Protein AF-A0A1J6JP25-F1 (afdb_monomer_lite)

Secondary structure (DSSP, 8-state):
-HHHHHHHHHHHHHHHHHHHHHHHHHHHTT-------TT-EEEEEP-TTT-GGGTTS-GGGS-SEEEEEEEEEE-SSS-EEE---GGG--S------TTTT---SPP----HHHHHHHHHHHHHHHHHHHHHTT--

Structure (mmCIF, N/CA/C/O backbone):
data_AF-A0A1J6JP25-F1
#
_entry.id   AF-A0A1J6JP25-F1
#
loop_
_atom_site.group_PDB
_atom_site.id
_atom_site.type_symbol
_atom_site.label_atom_id
_atom_site.label_alt_id
_atom_site.label_comp_id
_atom_site.label_asym_id
_atom_site.label_entity_id
_atom_site.label_seq_id
_atom_site.pdbx_PDB_ins_code
_atom_site.Cartn_x
_atom_site.Cartn_y
_atom_site.Cartn_z
_atom_site.occupancy
_atom_site.B_iso_or_equiv
_atom_site.auth_seq_id
_atom_site.auth_comp_id
_atom_site.auth_asym_id
_atom_site.auth_atom_id
_atom_site.pdbx_PDB_model_num
ATOM 1 N N . MET A 1 1 ? 27.371 -7.186 -40.804 1.00 55.69 1 MET A N 1
ATOM 2 C CA . MET A 1 1 ? 26.794 -5.927 -40.278 1.00 55.69 1 MET A CA 1
ATOM 3 C C . MET A 1 1 ? 25.499 -6.145 -39.493 1.00 55.69 1 MET A C 1
ATOM 5 O O . MET A 1 1 ? 25.428 -5.647 -38.383 1.00 55.69 1 MET A O 1
ATOM 9 N N . ALA A 1 2 ? 24.515 -6.912 -39.992 1.00 70.25 2 ALA A N 1
ATOM 10 C CA . ALA A 1 2 ? 23.246 -7.152 -39.277 1.00 70.25 2 ALA A CA 1
ATOM 11 C C . ALA A 1 2 ? 23.406 -7.872 -37.919 1.00 70.25 2 ALA A C 1
ATOM 13 O O . ALA A 1 2 ? 22.866 -7.420 -36.917 1.00 70.25 2 ALA A O 1
ATOM 14 N N . LYS A 1 3 ? 24.245 -8.915 -37.868 1.00 78.69 3 LYS A N 1
ATOM 15 C CA . LYS A 1 3 ? 24.457 -9.733 -36.662 1.00 78.69 3 LYS A CA 1
ATOM 16 C C . LYS A 1 3 ? 24.974 -8.943 -35.445 1.00 78.69 3 LYS A C 1
ATOM 18 O O . LYS A 1 3 ? 24.500 -9.136 -34.338 1.00 78.69 3 LYS A O 1
ATOM 23 N N . ALA A 1 4 ? 25.885 -7.990 -35.659 1.00 78.75 4 ALA A N 1
ATOM 24 C CA . ALA A 1 4 ? 26.431 -7.160 -34.579 1.00 78.75 4 ALA A CA 1
ATOM 25 C C . ALA A 1 4 ? 25.385 -6.201 -33.975 1.00 78.75 4 ALA A C 1
ATOM 27 O O . ALA A 1 4 ? 25.459 -5.862 -32.797 1.00 78.75 4 ALA A O 1
ATOM 28 N N . ARG A 1 5 ? 24.399 -5.765 -34.773 1.00 77.31 5 ARG A N 1
ATOM 29 C CA . ARG A 1 5 ? 23.288 -4.927 -34.298 1.00 77.31 5 ARG A CA 1
ATOM 30 C C . ARG A 1 5 ? 22.312 -5.747 -33.458 1.00 77.31 5 ARG A C 1
ATOM 32 O O . ARG A 1 5 ? 21.905 -5.287 -32.397 1.00 77.31 5 ARG A O 1
ATOM 39 N N . GLU A 1 6 ? 21.983 -6.958 -33.904 1.00 82.81 6 GLU A N 1
ATOM 40 C CA . GLU A 1 6 ? 21.143 -7.897 -33.146 1.00 82.81 6 GLU A CA 1
ATOM 41 C C . GLU A 1 6 ? 21.765 -8.218 -31.781 1.00 82.81 6 GLU A C 1
ATOM 43 O O . GLU A 1 6 ? 21.108 -8.071 -30.753 1.00 82.81 6 GLU A O 1
ATOM 48 N N . GLU A 1 7 ? 23.068 -8.513 -31.750 1.00 86.06 7 GLU A N 1
ATOM 49 C CA . GLU A 1 7 ? 23.806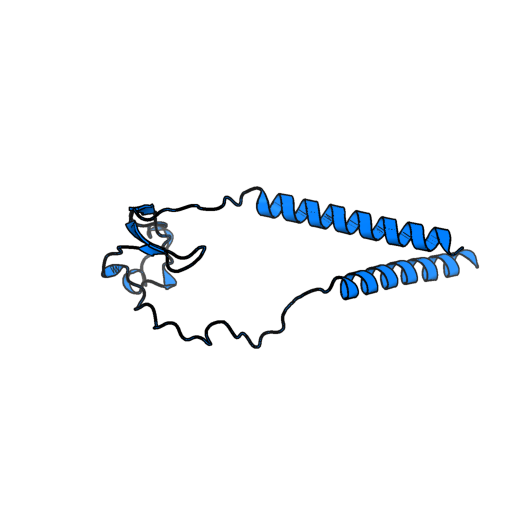 -8.771 -30.508 1.00 86.06 7 GLU A CA 1
ATOM 50 C C . GLU A 1 7 ? 23.758 -7.576 -29.533 1.00 86.06 7 GLU A C 1
ATOM 52 O O . GLU A 1 7 ? 23.607 -7.760 -28.324 1.00 86.06 7 GLU A O 1
ATOM 57 N N . GLN A 1 8 ? 23.832 -6.336 -30.029 1.00 83.00 8 GLN A N 1
ATOM 58 C CA . GLN A 1 8 ? 23.726 -5.139 -29.185 1.00 83.00 8 GLN A CA 1
ATOM 59 C C . GLN A 1 8 ? 22.319 -4.915 -28.622 1.00 83.00 8 GLN A C 1
ATOM 61 O O . GLN A 1 8 ? 22.182 -4.548 -27.450 1.00 83.00 8 GLN A O 1
ATOM 66 N N . VAL A 1 9 ? 21.279 -5.155 -29.423 1.00 84.88 9 VAL A N 1
ATOM 67 C CA . VAL A 1 9 ? 19.881 -5.071 -28.972 1.00 84.88 9 VAL A CA 1
ATOM 68 C C . VAL A 1 9 ? 19.615 -6.109 -27.881 1.00 84.88 9 VAL A C 1
ATOM 70 O O . VAL A 1 9 ? 19.048 -5.779 -26.834 1.00 84.88 9 VAL A O 1
ATOM 73 N N . ASP A 1 10 ? 20.088 -7.339 -28.074 1.00 87.06 10 ASP A N 1
ATOM 74 C CA . ASP A 1 10 ? 19.927 -8.418 -27.099 1.00 87.06 10 ASP A CA 1
ATOM 75 C C . ASP A 1 10 ? 20.679 -8.128 -25.795 1.00 87.06 10 ASP A C 1
ATOM 77 O O . ASP A 1 10 ? 20.142 -8.323 -24.696 1.00 87.06 10 ASP A O 1
ATOM 81 N N . MET A 1 11 ? 21.890 -7.567 -25.884 1.00 87.44 11 MET A N 1
ATOM 82 C CA . MET A 1 11 ? 22.616 -7.092 -24.707 1.00 87.44 11 MET A CA 1
ATOM 83 C C . MET A 1 11 ? 21.837 -6.005 -23.960 1.00 87.44 11 MET A C 1
ATOM 85 O O . MET A 1 11 ? 21.675 -6.114 -22.739 1.00 87.44 11 MET A O 1
ATOM 89 N N . ALA A 1 12 ? 21.315 -4.995 -24.661 1.00 85.94 12 ALA A N 1
ATOM 90 C CA . ALA A 1 12 ? 20.550 -3.903 -24.060 1.00 85.94 12 ALA A CA 1
ATOM 91 C C . ALA A 1 12 ? 19.295 -4.412 -23.330 1.00 85.94 12 ALA A C 1
ATOM 93 O O . ALA A 1 12 ? 19.062 -4.053 -22.170 1.00 85.94 12 ALA A O 1
ATOM 94 N N . ARG A 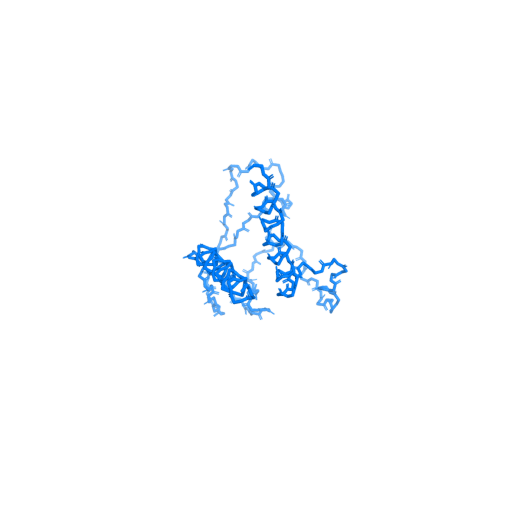1 13 ? 18.541 -5.324 -23.957 1.00 86.00 13 ARG A N 1
ATOM 95 C CA . ARG A 1 13 ? 17.402 -6.010 -23.325 1.00 86.00 13 ARG A CA 1
ATOM 96 C C . ARG A 1 13 ? 17.824 -6.744 -22.058 1.00 86.00 13 ARG A C 1
ATOM 98 O O . ARG A 1 13 ? 17.202 -6.573 -21.010 1.00 86.00 13 ARG A O 1
ATOM 105 N N . SER A 1 14 ? 18.924 -7.495 -22.117 1.00 89.75 14 SER A N 1
ATOM 106 C CA . SER A 1 14 ? 19.424 -8.247 -20.962 1.00 89.75 14 SER A CA 1
ATOM 107 C C . SER A 1 14 ? 19.788 -7.339 -19.776 1.00 89.75 14 SER A C 1
ATOM 109 O O . SER A 1 14 ? 19.552 -7.702 -18.619 1.00 89.75 14 SER A O 1
ATOM 111 N N . TYR A 1 15 ? 20.341 -6.149 -20.035 1.00 89.00 15 TYR A N 1
ATOM 112 C CA . TYR A 1 15 ? 20.690 -5.186 -18.991 1.00 89.00 15 TYR A CA 1
ATOM 113 C C . TYR A 1 15 ? 19.455 -4.558 -18.354 1.00 89.00 15 TYR A C 1
ATOM 115 O O . TYR A 1 15 ? 19.395 -4.455 -17.125 1.00 89.00 15 TYR A O 1
ATOM 123 N N . LEU A 1 16 ? 18.457 -4.195 -19.159 1.00 88.50 16 LEU A N 1
ATOM 124 C CA . LEU A 1 16 ? 17.195 -3.655 -18.658 1.00 88.50 16 LEU A CA 1
ATOM 125 C C . LEU A 1 16 ? 16.445 -4.676 -17.806 1.00 88.50 16 LEU A C 1
ATOM 127 O O . LEU A 1 16 ? 15.998 -4.346 -16.708 1.00 88.50 16 LEU A O 1
ATOM 131 N N . ASP A 1 17 ? 16.406 -5.931 -18.240 1.00 89.19 17 ASP A N 1
ATOM 132 C CA . ASP A 1 17 ? 15.838 -7.030 -17.466 1.00 89.19 17 ASP A CA 1
ATOM 133 C C . ASP A 1 17 ? 16.532 -7.201 -16.114 1.00 89.19 17 ASP A C 1
ATOM 135 O O . ASP A 1 17 ? 15.882 -7.315 -15.070 1.00 89.19 17 ASP A O 1
ATOM 139 N N . LYS A 1 18 ? 17.870 -7.197 -16.106 1.00 93.12 18 LYS A N 1
ATOM 140 C CA . LYS A 1 18 ? 18.662 -7.280 -14.871 1.00 93.12 18 LYS A CA 1
ATOM 141 C C . LYS A 1 18 ? 18.366 -6.097 -13.947 1.00 93.12 18 LYS A C 1
ATOM 143 O O . LYS A 1 18 ? 18.212 -6.300 -12.741 1.00 93.12 18 LYS A O 1
ATOM 148 N N . ALA A 1 19 ? 18.266 -4.883 -14.489 1.00 87.94 19 ALA A N 1
ATOM 149 C CA . ALA A 1 19 ? 17.930 -3.686 -13.724 1.00 87.94 19 ALA A CA 1
ATOM 150 C C . ALA A 1 19 ? 16.517 -3.780 -13.125 1.00 87.94 19 ALA A C 1
ATOM 152 O O . ALA A 1 19 ? 16.359 -3.616 -11.915 1.00 87.94 19 ALA A O 1
ATOM 153 N N . ALA A 1 20 ? 15.513 -4.148 -13.925 1.00 89.12 20 ALA A N 1
ATOM 154 C CA . ALA A 1 20 ? 14.132 -4.316 -13.477 1.00 89.12 20 ALA A CA 1
ATOM 155 C C . ALA A 1 20 ? 14.006 -5.387 -12.380 1.00 89.12 20 ALA A C 1
ATOM 157 O O . ALA A 1 20 ? 13.351 -5.160 -11.358 1.00 89.12 20 ALA A O 1
ATOM 158 N N . ARG A 1 21 ? 14.690 -6.531 -12.532 1.00 92.38 21 ARG A N 1
ATOM 159 C CA . ARG A 1 21 ? 14.734 -7.590 -11.509 1.00 92.38 21 ARG A CA 1
ATOM 160 C C . ARG A 1 21 ? 15.363 -7.095 -10.207 1.00 92.38 21 ARG A C 1
ATOM 162 O O . ARG A 1 21 ? 14.792 -7.338 -9.146 1.00 92.38 21 ARG A O 1
ATOM 169 N N . LYS A 1 22 ? 16.481 -6.360 -10.271 1.00 94.31 22 LYS A N 1
ATOM 170 C CA . LYS A 1 22 ? 17.104 -5.742 -9.085 1.00 94.31 22 LYS A CA 1
ATOM 171 C C . LYS A 1 22 ? 16.157 -4.749 -8.413 1.00 94.31 22 LYS A C 1
ATOM 173 O O . LYS A 1 22 ? 15.958 -4.835 -7.206 1.00 94.31 22 LYS A O 1
ATOM 178 N N . MET A 1 23 ? 15.531 -3.850 -9.174 1.00 91.25 23 MET A N 1
ATOM 179 C CA . MET A 1 23 ? 14.566 -2.877 -8.644 1.00 91.25 23 MET A CA 1
ATOM 180 C C . MET A 1 23 ? 13.402 -3.572 -7.933 1.00 91.25 23 MET A C 1
ATOM 182 O O . MET A 1 23 ? 13.058 -3.198 -6.812 1.00 91.25 23 MET A O 1
ATOM 186 N N . LYS A 1 24 ? 12.843 -4.623 -8.546 1.00 91.44 24 LYS A N 1
ATOM 187 C CA . LYS A 1 24 ? 11.790 -5.441 -7.939 1.00 91.44 24 LYS A CA 1
ATOM 188 C C . LYS A 1 24 ? 12.272 -6.120 -6.658 1.00 91.44 24 LYS A C 1
ATOM 190 O O . LYS A 1 24 ? 11.599 -6.023 -5.639 1.00 91.44 24 LYS A O 1
ATOM 195 N N . GLN A 1 25 ? 13.451 -6.741 -6.676 1.00 92.06 25 GLN A N 1
ATOM 196 C CA . GLN A 1 25 ? 14.036 -7.376 -5.494 1.00 92.06 25 GLN A CA 1
ATOM 197 C C . GLN A 1 25 ? 14.211 -6.376 -4.345 1.00 92.06 25 GLN A C 1
ATOM 199 O O . GLN A 1 25 ? 13.843 -6.681 -3.214 1.00 92.06 25 GLN A O 1
ATOM 204 N N . PHE A 1 26 ? 14.723 -5.172 -4.619 1.00 91.19 26 PHE A N 1
ATOM 205 C CA . PHE A 1 26 ? 14.855 -4.118 -3.611 1.00 91.19 26 PHE A CA 1
ATOM 206 C C . PHE A 1 26 ? 13.498 -3.641 -3.083 1.00 91.19 26 PHE A C 1
ATOM 208 O O . PHE A 1 26 ? 13.343 -3.498 -1.869 1.00 91.19 26 PHE A O 1
ATOM 215 N N . ALA A 1 27 ? 12.517 -3.434 -3.966 1.00 86.81 27 ALA A N 1
ATOM 216 C CA . ALA A 1 27 ? 11.166 -3.024 -3.589 1.00 86.81 27 ALA A CA 1
ATOM 217 C C . ALA A 1 27 ? 10.445 -4.082 -2.736 1.00 86.81 27 ALA A C 1
ATOM 219 O O . ALA A 1 27 ? 9.769 -3.738 -1.764 1.00 86.81 27 ALA A O 1
ATOM 220 N N . ASP A 1 28 ? 10.612 -5.362 -3.068 1.00 89.50 28 ASP A N 1
ATOM 221 C CA . ASP A 1 28 ? 9.927 -6.467 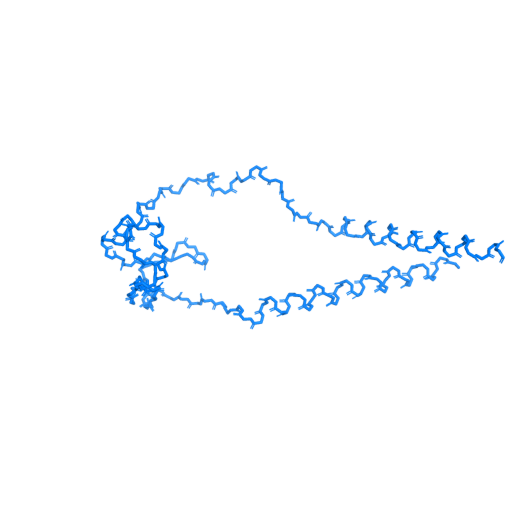-2.400 1.00 89.50 28 ASP A CA 1
ATOM 222 C C . ASP A 1 28 ? 10.685 -6.983 -1.164 1.00 89.50 28 ASP A C 1
ATOM 224 O O . ASP A 1 28 ? 10.078 -7.625 -0.312 1.00 89.50 28 ASP A O 1
ATOM 228 N N . ARG A 1 29 ? 11.967 -6.625 -0.970 1.00 89.94 29 ARG A N 1
ATOM 229 C CA . ARG A 1 29 ? 12.818 -7.103 0.144 1.00 89.94 29 ARG A CA 1
ATOM 230 C C . ARG A 1 29 ? 12.200 -6.942 1.537 1.00 89.94 29 ARG A C 1
ATOM 232 O O . ARG A 1 29 ? 12.474 -7.747 2.418 1.00 89.94 29 ARG A O 1
ATOM 239 N N . LYS A 1 30 ? 11.419 -5.881 1.762 1.00 83.38 30 LYS A N 1
ATOM 240 C CA . LYS A 1 30 ? 10.742 -5.607 3.047 1.00 83.38 30 LYS A CA 1
ATOM 241 C C . LYS A 1 30 ? 9.225 -5.797 2.981 1.00 83.38 30 LYS A C 1
ATOM 243 O O . LYS A 1 30 ? 8.537 -5.541 3.970 1.00 83.38 30 LYS A O 1
ATOM 248 N N . ARG A 1 31 ? 8.678 -6.218 1.840 1.00 85.31 31 ARG A N 1
ATOM 249 C CA . ARG A 1 31 ? 7.249 -6.499 1.699 1.00 85.31 31 ARG A CA 1
ATOM 250 C C . ARG A 1 31 ? 6.994 -7.929 2.139 1.00 85.31 31 ARG A C 1
ATOM 252 O O . ARG A 1 31 ? 7.501 -8.871 1.549 1.00 85.31 31 ARG A O 1
ATOM 259 N N . HIS A 1 32 ? 6.187 -8.074 3.175 1.00 78.62 32 HIS A N 1
ATOM 260 C CA . HIS A 1 32 ? 5.778 -9.371 3.691 1.00 78.62 32 HIS A CA 1
ATOM 261 C C . HIS A 1 32 ? 4.280 -9.480 3.418 1.00 78.62 32 HIS A C 1
ATOM 263 O O . HIS A 1 32 ? 3.556 -8.526 3.729 1.00 78.62 32 HIS A O 1
ATOM 269 N N . PRO A 1 33 ? 3.790 -10.573 2.809 1.00 75.19 33 PRO A N 1
ATOM 270 C CA . PRO A 1 33 ? 2.357 -10.772 2.675 1.00 75.19 33 PRO A CA 1
ATOM 271 C C . PRO A 1 33 ? 1.758 -10.874 4.079 1.00 75.19 33 PRO A C 1
ATOM 273 O O . PRO A 1 33 ? 2.037 -11.809 4.828 1.00 75.19 33 PRO A O 1
ATOM 276 N N . VAL A 1 34 ? 0.973 -9.867 4.457 1.00 76.44 34 VAL A N 1
ATOM 277 C CA . VAL A 1 34 ? 0.307 -9.821 5.759 1.00 76.44 34 VAL A CA 1
ATOM 278 C C . VAL A 1 34 ? -0.896 -10.760 5.700 1.00 76.44 34 VAL A C 1
ATOM 280 O O . VAL A 1 34 ? -1.960 -10.407 5.191 1.00 76.44 34 VAL A O 1
ATOM 283 N N . ASN A 1 35 ? -0.704 -11.985 6.186 1.00 77.25 35 ASN A N 1
ATOM 284 C CA . ASN A 1 35 ? -1.722 -13.033 6.212 1.00 77.25 35 ASN A CA 1
ATOM 285 C C . ASN A 1 35 ? -2.525 -12.980 7.515 1.00 77.25 35 ASN A C 1
ATOM 287 O O . ASN A 1 35 ? -2.483 -13.918 8.307 1.00 77.25 35 ASN A O 1
ATOM 291 N N . ASN A 1 36 ? -3.255 -11.889 7.735 1.00 85.25 36 ASN A N 1
ATOM 292 C CA . ASN A 1 36 ? -4.146 -11.814 8.886 1.00 85.25 36 ASN A CA 1
ATOM 293 C C . ASN A 1 36 ? -5.355 -12.737 8.685 1.00 85.25 36 ASN A C 1
ATOM 295 O O . ASN A 1 36 ? -5.939 -12.804 7.595 1.00 85.25 36 ASN A O 1
ATOM 299 N N . ARG A 1 37 ? -5.741 -13.435 9.748 1.00 90.19 37 ARG A N 1
ATOM 300 C CA . ARG A 1 37 ? -6.915 -14.305 9.814 1.00 90.19 37 ARG A CA 1
ATOM 301 C C . ARG A 1 37 ? -8.033 -13.629 10.601 1.00 90.19 37 ARG A C 1
ATOM 303 O O . ARG A 1 37 ? -7.821 -12.694 11.370 1.00 90.19 37 ARG A O 1
ATOM 310 N N . ILE A 1 38 ? -9.255 -14.111 10.392 1.00 91.75 38 ILE A N 1
ATOM 311 C CA . ILE A 1 38 ? -10.391 -13.716 11.228 1.00 91.75 38 ILE A CA 1
ATOM 312 C C . ILE A 1 38 ? -10.080 -14.158 12.659 1.00 91.75 38 ILE A C 1
ATOM 314 O O . ILE A 1 38 ? -9.715 -15.308 12.886 1.00 91.75 38 ILE A O 1
ATOM 318 N N . GLY A 1 39 ? -10.207 -13.234 13.608 1.00 91.81 39 GLY A N 1
ATOM 319 C CA . GLY A 1 39 ? -9.851 -13.456 15.005 1.00 91.81 39 GLY A CA 1
ATOM 320 C C . GLY A 1 39 ? -8.500 -12.888 15.437 1.00 91.81 39 GLY A C 1
ATOM 321 O O . GLY A 1 39 ? -8.334 -12.659 16.636 1.00 91.81 39 GLY A O 1
ATOM 322 N N . ASP A 1 40 ? -7.595 -12.579 14.504 1.00 92.88 40 ASP A N 1
ATOM 323 C CA . ASP A 1 40 ? -6.334 -11.914 14.839 1.00 92.88 40 ASP A CA 1
ATOM 324 C C . ASP A 1 40 ? -6.599 -10.503 15.373 1.00 92.88 40 ASP A C 1
ATOM 326 O O . ASP A 1 40 ? -7.561 -9.829 14.982 1.00 92.88 40 ASP A O 1
ATOM 330 N N . LYS A 1 41 ? -5.723 -10.054 16.274 1.00 92.00 41 LYS A N 1
ATOM 331 C CA . LYS A 1 41 ? -5.744 -8.697 16.815 1.00 92.00 41 LYS A CA 1
ATOM 332 C C . LYS A 1 41 ? -4.697 -7.843 16.112 1.00 92.00 41 LYS A C 1
ATOM 334 O O . LYS A 1 41 ? -3.521 -8.194 16.101 1.00 92.00 41 LYS A O 1
ATOM 339 N N . VAL A 1 42 ? -5.117 -6.712 15.555 1.00 90.75 42 VAL A N 1
ATOM 340 C CA . VAL A 1 42 ? -4.253 -5.810 14.783 1.00 90.75 42 VAL A CA 1
ATOM 341 C C . VAL A 1 42 ? -4.341 -4.384 15.298 1.00 90.75 42 VAL A C 1
ATOM 343 O O . VAL A 1 42 ? -5.393 -3.947 15.754 1.00 90.75 42 VAL A O 1
ATOM 346 N N . MET A 1 43 ? -3.232 -3.655 15.193 1.00 91.31 43 MET A N 1
ATOM 347 C CA . MET A 1 43 ? -3.179 -2.234 15.521 1.00 91.31 43 MET A CA 1
ATOM 348 C C . MET A 1 43 ? -3.518 -1.378 14.308 1.00 91.31 43 MET A C 1
ATOM 350 O O . MET A 1 43 ? -2.955 -1.564 13.226 1.00 91.31 43 MET A O 1
ATOM 354 N N . VAL A 1 44 ? -4.415 -0.411 14.491 1.00 87.62 44 VAL A N 1
ATOM 355 C CA . VAL A 1 44 ? -4.835 0.494 13.417 1.00 87.62 44 VAL A CA 1
ATOM 356 C C . VAL A 1 44 ? -3.970 1.739 13.446 1.00 87.62 44 VAL A C 1
ATOM 358 O O . VAL A 1 44 ? -3.818 2.388 14.477 1.00 87.62 44 VAL A O 1
ATOM 361 N N . LYS A 1 45 ? -3.392 2.086 12.296 1.00 87.44 45 LYS A N 1
ATOM 362 C CA . LYS A 1 45 ? -2.640 3.329 12.147 1.00 87.44 45 LYS A CA 1
ATOM 363 C C . LYS A 1 45 ? -3.607 4.505 12.096 1.00 87.44 45 LYS A C 1
ATOM 365 O O . LYS A 1 45 ? -4.440 4.574 11.194 1.00 87.44 45 LYS A O 1
ATOM 370 N N . LEU A 1 46 ? -3.444 5.451 13.011 1.00 85.25 46 LEU A N 1
ATOM 371 C CA . LEU A 1 46 ? -4.251 6.660 13.030 1.00 85.25 46 LEU A CA 1
ATOM 372 C C . LEU A 1 46 ? -3.700 7.680 12.034 1.00 85.25 46 LEU A C 1
ATOM 374 O O . LEU A 1 46 ? -2.497 7.948 11.979 1.00 85.25 46 LEU A O 1
ATOM 378 N N . ASN A 1 47 ? -4.594 8.274 11.247 1.00 82.44 47 ASN A N 1
ATOM 379 C CA . ASN A 1 47 ? -4.298 9.473 10.481 1.00 82.44 47 ASN A CA 1
ATOM 380 C C . ASN A 1 47 ? -5.016 10.657 11.145 1.00 82.44 47 ASN A C 1
ATOM 382 O O . ASN A 1 47 ? -6.233 10.773 10.989 1.00 82.44 47 ASN A O 1
ATOM 386 N N . PRO A 1 48 ? -4.296 11.558 11.839 1.00 79.81 48 PRO A N 1
ATOM 387 C CA . PRO A 1 48 ? -4.890 12.690 12.554 1.00 79.81 48 PRO A CA 1
ATOM 388 C C . PRO A 1 48 ? -5.853 13.530 11.712 1.00 79.81 48 PRO A C 1
ATOM 390 O O . PRO A 1 48 ? -6.824 14.072 12.224 1.00 79.81 48 PRO A O 1
ATOM 393 N N . ARG A 1 49 ? -5.616 13.613 10.396 1.00 79.88 49 ARG A N 1
ATOM 394 C CA . ARG A 1 49 ? -6.460 14.386 9.473 1.00 79.88 49 ARG A CA 1
ATOM 395 C C . ARG A 1 49 ? -7.857 13.788 9.280 1.00 79.88 49 ARG A C 1
ATOM 397 O O . ARG A 1 49 ? -8.770 14.521 8.914 1.00 79.88 49 ARG A O 1
ATOM 404 N N . GLN A 1 50 ? -8.017 12.480 9.484 1.00 79.19 50 GLN A N 1
ATOM 405 C CA . GLN A 1 50 ? -9.281 11.765 9.277 1.00 79.19 50 GLN A CA 1
ATOM 406 C C . GLN A 1 50 ? -10.205 11.840 10.498 1.00 79.19 50 GLN A C 1
ATOM 408 O O . GLN A 1 50 ? -11.425 11.832 10.346 1.00 79.19 50 GLN A O 1
ATOM 413 N N . PHE A 1 51 ? -9.642 11.950 11.702 1.00 78.12 51 PHE A N 1
ATOM 414 C CA . PHE A 1 51 ? -10.409 11.965 12.943 1.00 78.12 51 PHE A CA 1
ATOM 415 C C . PHE A 1 51 ? -10.716 13.395 13.373 1.00 78.12 51 PHE A C 1
ATOM 417 O O . PHE A 1 51 ? -9.824 14.153 13.750 1.00 78.12 51 PHE A O 1
ATOM 424 N N . LYS A 1 52 ? -12.003 13.766 13.360 1.00 78.94 52 LYS A N 1
ATOM 425 C CA . LYS A 1 52 ? -12.448 15.099 13.800 1.00 78.94 52 LYS A CA 1
ATOM 426 C C . LYS A 1 52 ? -12.044 15.394 15.250 1.00 78.94 52 LYS A C 1
ATOM 428 O O . LYS A 1 52 ? -11.706 16.534 15.538 1.00 78.94 52 LYS A O 1
ATOM 433 N N . SER A 1 53 ? -12.033 14.374 16.112 1.00 76.88 53 SER A N 1
ATOM 434 C CA . SER A 1 53 ? -11.623 14.460 17.522 1.00 76.88 53 SER A CA 1
ATOM 435 C C . SER A 1 53 ? -10.151 14.827 17.717 1.00 76.88 53 SER A C 1
ATOM 437 O O . SER A 1 53 ? -9.797 15.378 18.751 1.00 76.88 53 SER A O 1
ATOM 439 N N . LEU A 1 54 ? -9.295 14.549 16.730 1.00 77.88 54 LEU A N 1
ATOM 440 C CA . LEU A 1 54 ? -7.861 14.836 16.789 1.00 77.88 54 LEU A CA 1
ATOM 441 C C . LEU A 1 54 ? -7.501 16.192 16.160 1.00 77.88 54 LEU A C 1
ATOM 443 O O . LEU A 1 54 ? -6.331 16.580 16.149 1.00 77.88 54 LEU A O 1
ATOM 447 N N . ARG A 1 55 ? -8.481 16.937 15.628 1.00 79.56 55 ARG A N 1
ATOM 448 C CA . ARG A 1 55 ? -8.240 18.266 15.054 1.00 79.56 55 ARG A CA 1
ATOM 449 C C . ARG A 1 55 ? -7.995 19.277 16.173 1.00 79.56 55 ARG A C 1
ATOM 451 O O . ARG A 1 55 ? -8.861 19.492 17.007 1.00 79.56 55 ARG A O 1
ATOM 458 N N . GLY A 1 56 ? -6.815 19.895 16.168 1.00 82.25 56 GLY A N 1
ATOM 459 C CA . GLY A 1 56 ? -6.376 20.851 17.193 1.00 82.25 56 GLY A CA 1
ATOM 460 C C . GLY A 1 56 ? -5.393 20.268 18.212 1.00 82.25 56 GLY A C 1
ATOM 461 O O . GLY A 1 56 ? -4.745 21.026 18.926 1.00 82.25 56 GLY A O 1
ATOM 462 N N . VAL A 1 57 ? -5.211 18.944 18.235 1.00 84.31 57 VAL A N 1
ATOM 463 C CA . VAL A 1 57 ? -4.166 18.299 19.039 1.00 84.31 57 VAL A CA 1
ATOM 464 C C . VAL A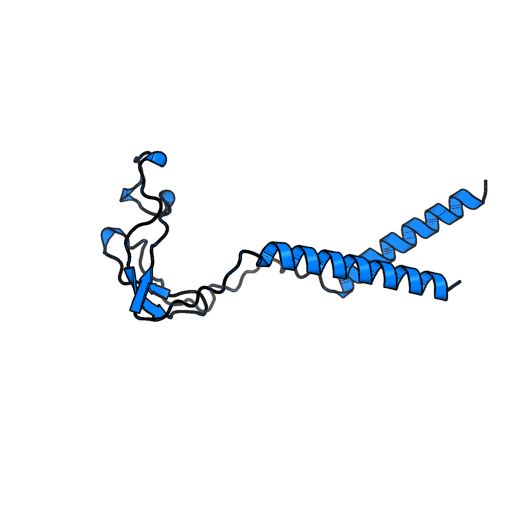 1 57 ? -2.844 18.334 18.271 1.00 84.31 57 VAL A C 1
ATOM 466 O O . VAL A 1 57 ? -2.805 18.110 17.058 1.00 84.31 57 VAL A O 1
ATOM 469 N N . ASN A 1 58 ? -1.742 18.611 18.971 1.00 86.31 58 ASN A N 1
ATOM 470 C CA . ASN A 1 58 ? -0.415 18.555 18.366 1.00 86.31 58 ASN A CA 1
ATOM 471 C C . ASN A 1 58 ? -0.108 17.124 17.896 1.00 86.31 58 ASN A C 1
ATOM 473 O O . ASN A 1 58 ? -0.250 16.170 18.657 1.00 86.31 58 ASN A O 1
ATOM 477 N N . GLN A 1 59 ? 0.350 16.972 16.652 1.00 83.44 59 GLN A N 1
ATOM 478 C CA . GLN A 1 59 ? 0.636 15.668 16.050 1.00 83.44 59 GLN A CA 1
ATOM 479 C C . GLN A 1 59 ? 1.701 14.865 16.804 1.00 83.44 59 GLN A C 1
ATOM 481 O O . GLN A 1 59 ? 1.660 13.639 16.748 1.00 83.44 59 GLN A O 1
ATOM 486 N N . SER A 1 60 ? 2.623 15.522 17.518 1.00 86.44 60 SER A N 1
ATOM 487 C CA . SER A 1 60 ? 3.625 14.836 18.345 1.00 86.44 60 SER A CA 1
ATOM 488 C C . SER A 1 60 ? 3.021 14.120 19.555 1.00 86.44 60 SER A C 1
ATOM 490 O O . SER A 1 60 ? 3.619 13.172 20.056 1.00 86.44 60 SER A O 1
ATOM 492 N N . LEU A 1 61 ? 1.836 14.549 20.003 1.00 85.75 61 LEU A N 1
ATOM 493 C CA . LEU A 1 61 ? 1.121 13.992 21.153 1.00 85.75 61 LEU A CA 1
ATOM 494 C C . LEU A 1 61 ? 0.082 12.938 20.751 1.00 85.75 61 LEU A C 1
ATOM 496 O O . LEU A 1 61 ? -0.495 12.277 21.611 1.00 85.75 61 LEU A O 1
ATOM 500 N N . ILE A 1 62 ? -0.173 12.770 19.452 1.00 84.31 62 ILE A N 1
ATOM 501 C CA . ILE A 1 62 ? -1.137 11.791 18.957 1.00 84.31 62 ILE A CA 1
ATOM 502 C C . ILE A 1 62 ? -0.459 10.428 18.852 1.00 84.31 62 ILE A C 1
ATOM 504 O O . ILE A 1 62 ? 0.563 10.266 18.180 1.00 84.31 62 ILE A O 1
ATOM 508 N N . GLN A 1 63 ? -1.071 9.414 19.463 1.00 86.06 63 GLN A N 1
ATOM 509 C CA . GLN A 1 63 ? -0.616 8.038 19.320 1.00 86.06 63 GLN A CA 1
ATOM 510 C C . GLN A 1 63 ? -0.658 7.617 17.841 1.00 86.06 63 GLN A C 1
ATOM 512 O O . GLN A 1 63 ? -1.657 7.787 17.148 1.00 86.06 63 GLN A O 1
ATOM 517 N N . ARG A 1 64 ? 0.436 7.043 17.327 1.00 87.12 64 ARG A N 1
ATOM 518 C CA . ARG A 1 64 ? 0.521 6.663 15.904 1.00 87.12 64 ARG A CA 1
ATOM 519 C C . ARG A 1 64 ? -0.368 5.470 15.543 1.00 87.12 64 ARG A C 1
ATOM 521 O O . ARG A 1 64 ? -0.791 5.335 14.394 1.00 87.12 64 ARG A O 1
ATOM 528 N N . TYR A 1 65 ? -0.602 4.596 16.512 1.00 89.50 65 TYR A N 1
ATOM 529 C CA . TYR A 1 65 ? -1.375 3.377 16.357 1.00 89.50 65 TYR A CA 1
ATOM 530 C C . TYR A 1 65 ? -2.268 3.180 17.570 1.00 89.50 65 TYR A C 1
ATOM 532 O O . TYR A 1 65 ? -1.782 3.301 18.689 1.00 89.50 65 TYR A O 1
ATOM 540 N N . GLU A 1 66 ? -3.522 2.819 17.354 1.00 87.19 66 GLU A N 1
ATOM 541 C CA . GLU A 1 66 ? -4.482 2.578 18.426 1.00 87.19 66 GLU A CA 1
ATOM 542 C C . GLU A 1 66 ? -4.911 1.120 18.430 1.00 87.19 66 GLU A C 1
ATOM 544 O O . GLU A 1 66 ? -5.092 0.549 17.354 1.00 87.19 66 GLU A O 1
ATOM 549 N N . GLY A 1 67 ? -5.056 0.581 19.647 1.00 84.44 67 GLY A N 1
ATOM 550 C CA . GLY A 1 67 ? -5.783 -0.635 20.011 1.00 84.44 67 GLY A CA 1
ATOM 551 C C . GLY A 1 67 ? -5.429 -1.929 19.264 1.00 84.44 67 GLY A C 1
ATOM 552 O O . GLY A 1 67 ? -5.362 -1.961 18.044 1.00 84.44 67 GLY A O 1
ATOM 553 N N . PRO A 1 68 ? -5.303 -3.072 19.950 1.00 91.06 68 PRO A N 1
ATOM 554 C CA . PRO A 1 68 ? -5.430 -4.353 19.273 1.00 91.06 68 PRO A CA 1
ATOM 555 C C . PRO A 1 68 ? -6.918 -4.634 18.989 1.00 91.06 68 PRO A C 1
ATOM 557 O O . PRO A 1 68 ? -7.638 -5.134 19.853 1.00 91.06 68 PRO A O 1
ATOM 560 N N . PHE A 1 69 ? -7.384 -4.326 17.777 1.00 92.00 69 PHE A N 1
ATOM 561 C CA . PHE A 1 69 ? -8.752 -4.614 17.336 1.00 92.00 69 PHE A CA 1
ATOM 562 C C . PHE A 1 69 ? -8.844 -5.987 16.688 1.00 92.00 69 PHE A C 1
ATOM 564 O O . PHE A 1 69 ? -7.971 -6.384 15.914 1.00 92.00 69 PHE A O 1
ATOM 571 N N . LYS A 1 70 ? -9.922 -6.714 16.986 1.00 93.50 70 LYS A N 1
ATOM 572 C CA . LYS A 1 70 ? -10.166 -8.037 16.412 1.00 93.50 70 LYS A CA 1
ATOM 573 C C . LYS A 1 70 ? -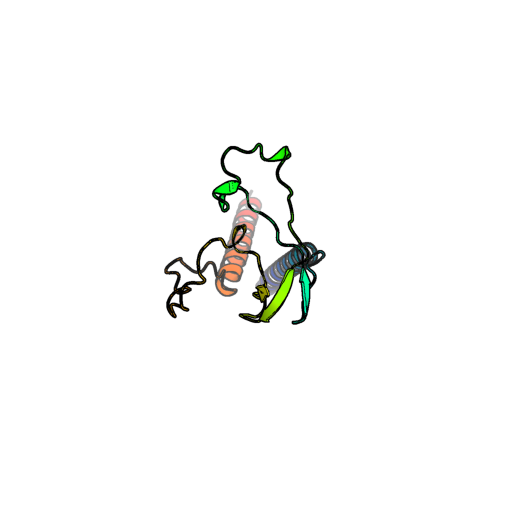10.675 -7.906 14.977 1.00 93.50 70 LYS A C 1
ATOM 575 O O . LYS A 1 70 ? -11.559 -7.095 14.696 1.00 93.50 70 LYS A O 1
ATOM 580 N N . ILE A 1 71 ? -10.150 -8.735 14.080 1.00 92.88 71 ILE A N 1
ATOM 581 C CA . ILE A 1 71 ? -10.692 -8.887 12.728 1.00 92.88 71 ILE A CA 1
ATOM 582 C C . ILE A 1 71 ? -11.974 -9.720 12.785 1.00 92.88 71 ILE A C 1
ATOM 584 O O . ILE A 1 71 ? -11.940 -10.894 13.158 1.00 92.88 71 ILE A O 1
ATOM 588 N N . THR A 1 72 ? -13.089 -9.122 12.371 1.00 92.94 72 THR A N 1
ATOM 589 C CA . THR A 1 72 ? -14.426 -9.739 12.357 1.00 92.94 72 THR A CA 1
ATOM 590 C C . THR A 1 72 ? -14.748 -10.385 11.011 1.00 92.94 72 THR A C 1
ATOM 592 O O . THR A 1 72 ? -15.538 -11.319 10.947 1.00 92.94 72 THR A O 1
ATOM 595 N N . GLY A 1 73 ? -14.140 -9.916 9.921 1.00 90.56 73 GLY A N 1
ATOM 596 C CA . GLY A 1 73 ? -14.385 -10.465 8.588 1.00 90.56 73 GLY A CA 1
ATOM 597 C C . GLY A 1 73 ? -13.373 -9.999 7.550 1.00 90.56 73 GLY A C 1
ATOM 598 O O . GLY A 1 73 ? -12.609 -9.061 7.781 1.00 90.56 73 GLY A O 1
ATOM 599 N N . LYS A 1 74 ? -13.373 -10.650 6.387 1.00 89.81 74 LYS A N 1
ATOM 600 C CA . LYS A 1 74 ? -12.528 -10.300 5.242 1.00 89.81 74 LYS A CA 1
ATOM 601 C C . LYS A 1 74 ? -13.410 -9.736 4.128 1.00 89.81 74 LYS A C 1
ATOM 603 O O . LYS A 1 74 ? -14.313 -10.422 3.673 1.00 89.81 74 LYS A O 1
ATOM 608 N N . VAL A 1 75 ? -13.152 -8.493 3.722 1.00 86.56 75 VAL A N 1
ATOM 609 C CA . VAL A 1 75 ? -13.906 -7.788 2.665 1.00 86.56 75 VAL A CA 1
ATOM 610 C C . VAL A 1 75 ? -13.204 -7.936 1.310 1.00 86.56 75 VAL A C 1
ATOM 612 O O . VAL A 1 75 ? -13.849 -7.997 0.275 1.00 86.56 75 VAL A O 1
ATOM 615 N N . GLY A 1 76 ? -11.871 -8.059 1.304 1.00 83.50 76 GLY A N 1
ATOM 616 C CA . GLY A 1 76 ? -11.080 -8.252 0.087 1.00 83.50 76 GLY A CA 1
ATOM 617 C C . GLY A 1 76 ? -9.742 -8.937 0.357 1.00 83.50 76 GLY A C 1
ATOM 618 O O . GLY A 1 76 ? -9.447 -9.336 1.483 1.00 83.50 76 GLY A O 1
ATOM 619 N N . LYS A 1 77 ? -8.887 -9.067 -0.668 1.00 80.25 77 LYS A N 1
ATOM 620 C CA . LYS A 1 77 ? -7.583 -9.752 -0.538 1.00 80.25 77 LYS A CA 1
ATOM 621 C C . LYS A 1 77 ? -6.690 -9.136 0.551 1.00 80.25 77 LYS A C 1
ATOM 623 O O . LYS A 1 77 ? -6.005 -9.883 1.243 1.00 80.25 77 LYS A O 1
ATOM 628 N N . VAL A 1 78 ? -6.743 -7.811 0.706 1.00 80.75 78 VAL A N 1
ATOM 629 C CA . VAL A 1 78 ? -5.958 -7.014 1.671 1.00 80.75 78 VAL A CA 1
ATOM 630 C C . VAL A 1 78 ? -6.831 -6.166 2.609 1.00 80.75 78 VAL A C 1
ATOM 632 O O . VAL A 1 78 ? -6.307 -5.365 3.377 1.00 80.75 78 VAL A O 1
ATOM 635 N N . SER A 1 79 ? -8.155 -6.338 2.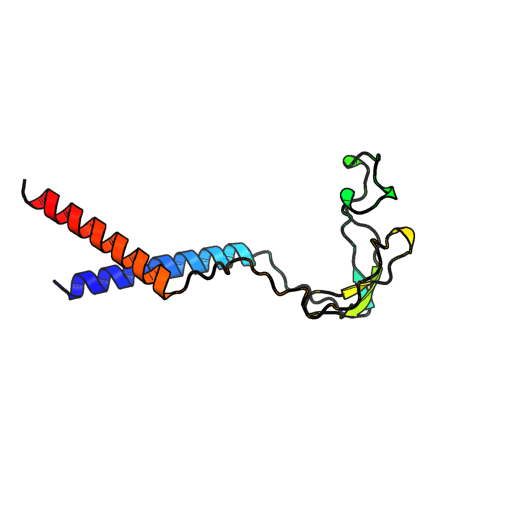552 1.00 86.25 79 SER A N 1
ATOM 636 C CA . SER A 1 79 ? -9.123 -5.496 3.263 1.00 86.25 79 SER A CA 1
ATOM 637 C C . SER A 1 79 ? -9.894 -6.325 4.284 1.00 86.25 79 SER A C 1
ATOM 639 O O . SER A 1 79 ? -10.550 -7.308 3.929 1.00 86.25 79 SER A O 1
ATOM 641 N N . PHE A 1 80 ? -9.834 -5.916 5.549 1.00 88.31 80 PHE A N 1
ATOM 642 C CA . PHE A 1 80 ? -10.442 -6.616 6.678 1.00 88.31 80 PHE A CA 1
ATOM 643 C C . PHE A 1 80 ? -11.399 -5.696 7.432 1.00 88.31 80 PHE A C 1
ATOM 645 O O . PHE A 1 80 ? -11.140 -4.503 7.582 1.00 88.31 80 PHE A O 1
ATOM 652 N N . LYS A 1 81 ? -12.500 -6.263 7.922 1.00 89.31 81 LYS A N 1
ATOM 653 C CA . LYS A 1 81 ? -13.447 -5.588 8.805 1.00 89.31 81 LYS A CA 1
ATOM 654 C C . LYS A 1 81 ? -12.986 -5.768 10.247 1.00 89.31 81 LYS A C 1
ATOM 656 O O . LYS A 1 81 ? -12.750 -6.896 10.676 1.00 89.31 81 LYS A O 1
ATOM 661 N N . LEU A 1 82 ? -12.876 -4.661 10.971 1.00 90.75 82 LEU A N 1
ATOM 662 C CA . LEU A 1 82 ? -12.437 -4.621 12.364 1.00 90.75 82 LEU A CA 1
ATOM 663 C C . LEU A 1 82 ? -13.606 -4.296 13.289 1.00 90.75 82 LEU A C 1
ATOM 665 O O . LEU A 1 82 ? -14.479 -3.500 12.931 1.00 90.75 82 LEU A O 1
ATOM 669 N N . ASP A 1 83 ? -13.581 -4.867 14.488 1.00 89.50 83 ASP A N 1
ATOM 670 C CA . ASP A 1 83 ? -14.458 -4.459 15.582 1.00 89.50 83 ASP A CA 1
ATOM 671 C C . ASP A 1 83 ? -13.900 -3.194 16.254 1.00 89.50 83 ASP A C 1
ATOM 673 O O . ASP A 1 83 ? -13.152 -3.260 17.230 1.00 89.50 83 ASP A O 1
ATOM 677 N N . MET A 1 84 ? -14.171 -2.035 15.644 1.00 85.06 84 MET A N 1
ATOM 678 C CA . MET A 1 84 ? -13.702 -0.736 16.135 1.00 85.06 84 MET A CA 1
ATOM 679 C C . MET A 1 84 ? -14.773 -0.014 16.965 1.00 85.06 84 MET A C 1
ATOM 681 O O . MET A 1 84 ? -15.952 -0.006 16.587 1.00 85.06 84 MET A O 1
ATOM 685 N N . PRO A 1 85 ? -14.370 0.676 18.044 1.00 84.69 85 PRO A N 1
ATOM 686 C CA . PRO A 1 85 ? -15.264 1.474 18.868 1.00 84.69 85 PRO A CA 1
ATOM 687 C C . PRO A 1 85 ? -15.791 2.690 18.098 1.00 84.69 85 PRO A C 1
ATOM 689 O O . PRO A 1 85 ? -15.183 3.174 17.142 1.00 84.69 85 PRO A O 1
ATOM 692 N N . HIS A 1 86 ? -16.959 3.189 18.505 1.00 79.62 86 HIS A N 1
ATOM 693 C CA . HIS A 1 86 ? -17.695 4.214 17.760 1.00 79.62 86 HIS A CA 1
ATOM 694 C C . HIS A 1 86 ? -16.935 5.535 17.597 1.00 79.62 86 HIS A C 1
ATOM 696 O O . HIS A 1 86 ? -17.087 6.181 16.563 1.00 79.62 86 HIS A O 1
ATOM 702 N N . HIS A 1 87 ? -16.074 5.905 18.550 1.00 77.69 87 HIS A N 1
ATOM 703 C CA . HIS A 1 87 ? -15.264 7.125 18.466 1.00 77.69 87 HIS A CA 1
ATOM 704 C C . HIS A 1 87 ? -14.188 7.074 17.372 1.00 77.69 87 HIS A C 1
ATOM 706 O O . HIS A 1 87 ? -13.703 8.126 16.958 1.00 77.69 87 HIS A O 1
ATOM 712 N N . LEU A 1 88 ? -13.849 5.878 16.872 1.00 76.94 88 LEU A N 1
ATOM 713 C CA . LEU A 1 88 ? -12.871 5.671 15.795 1.00 76.94 88 LEU A CA 1
ATOM 714 C C . LEU A 1 88 ? -13.500 5.357 14.440 1.00 76.94 88 LEU A C 1
ATOM 716 O O . LEU A 1 88 ? -12.793 5.103 13.463 1.00 76.94 88 LEU A O 1
ATOM 720 N N . LYS A 1 89 ? -14.829 5.353 14.342 1.00 71.44 89 LYS A N 1
ATOM 721 C CA . LYS A 1 89 ? -15.499 5.087 13.070 1.00 71.44 89 LYS A CA 1
ATOM 722 C C . LYS A 1 89 ? -15.398 6.327 12.178 1.00 71.44 89 LYS A C 1
ATOM 724 O O . LYS A 1 89 ? -16.158 7.281 12.326 1.00 71.44 89 LYS A O 1
ATOM 729 N N . ILE A 1 90 ? -14.453 6.305 11.235 1.00 68.00 90 ILE A N 1
ATOM 730 C CA . ILE A 1 90 ? -14.322 7.295 10.157 1.00 68.00 90 ILE A CA 1
ATOM 731 C C . ILE A 1 90 ? -15.405 6.997 9.100 1.00 68.00 90 ILE A C 1
ATOM 733 O O . ILE A 1 90 ? -15.106 6.468 8.039 1.00 68.00 90 ILE A O 1
ATOM 737 N N . ASN A 1 91 ? -16.666 7.318 9.403 1.00 57.97 91 ASN A N 1
ATOM 738 C CA . ASN A 1 91 ? -17.836 7.207 8.511 1.00 57.97 91 ASN A CA 1
ATOM 739 C C . ASN A 1 91 ? -18.249 5.770 8.079 1.00 57.97 91 ASN A C 1
ATOM 741 O O . ASN A 1 91 ? -17.470 4.823 8.205 1.00 57.97 91 ASN A O 1
ATOM 745 N N . PRO A 1 92 ? -19.511 5.567 7.637 1.00 50.91 92 PRO A N 1
ATOM 746 C CA . PRO A 1 92 ? -20.022 4.256 7.244 1.00 50.91 92 PRO A CA 1
ATOM 747 C C . PRO A 1 92 ? -19.302 3.760 5.990 1.00 50.91 92 PRO A C 1
ATOM 749 O O . PRO A 1 92 ? -18.975 4.546 5.107 1.00 50.91 92 PRO A O 1
ATOM 752 N N . VAL A 1 93 ? -19.078 2.449 5.906 1.00 54.22 93 VAL A N 1
ATOM 753 C CA . VAL A 1 93 ? -18.693 1.802 4.649 1.00 54.22 93 VAL A CA 1
ATOM 754 C C . VAL A 1 93 ? -19.845 2.046 3.679 1.00 54.22 93 VAL A C 1
ATOM 756 O O . VAL A 1 93 ? -20.931 1.499 3.883 1.00 54.22 93 VAL A O 1
ATOM 759 N N . ASP A 1 94 ? -19.643 2.929 2.700 1.00 47.56 94 ASP A N 1
ATOM 760 C CA . ASP A 1 94 ? -20.604 3.124 1.617 1.00 47.56 94 ASP A CA 1
ATOM 761 C C . ASP A 1 94 ? -20.916 1.757 1.001 1.00 47.56 94 ASP A C 1
ATOM 763 O O . ASP A 1 94 ? -20.029 0.907 0.878 1.00 47.56 94 ASP A O 1
ATOM 767 N N . LYS A 1 95 ? -22.185 1.533 0.650 1.00 51.69 95 LYS A N 1
ATOM 768 C CA . LYS A 1 95 ? -22.594 0.340 -0.097 1.00 51.69 95 LYS A CA 1
ATOM 769 C C . LYS A 1 95 ? -21.714 0.245 -1.347 1.00 51.69 95 LYS A C 1
ATOM 771 O O . LYS A 1 95 ? -21.435 1.273 -1.953 1.00 51.69 95 LYS A O 1
ATOM 776 N N . ASP A 1 96 ? -21.248 -0.957 -1.676 1.00 53.41 96 ASP A N 1
ATOM 777 C CA . ASP A 1 96 ? -20.343 -1.194 -2.801 1.00 53.41 96 ASP A CA 1
ATOM 778 C C . ASP A 1 96 ? -20.936 -0.628 -4.106 1.00 53.41 96 ASP A C 1
ATOM 780 O O . ASP A 1 96 ? -21.772 -1.259 -4.752 1.00 53.41 96 ASP A O 1
ATOM 784 N N . ASP A 1 97 ? -20.516 0.578 -4.493 1.00 57.28 97 ASP A N 1
ATOM 785 C CA . ASP A 1 97 ? -20.804 1.140 -5.809 1.00 57.28 97 ASP A CA 1
ATOM 786 C C . ASP A 1 97 ? -19.933 0.386 -6.817 1.00 57.28 97 ASP A C 1
ATOM 788 O O . ASP A 1 97 ? -18.710 0.550 -6.833 1.00 57.28 97 ASP A O 1
ATOM 792 N N . ALA A 1 98 ? -20.547 -0.441 -7.665 1.00 63.75 98 ALA A N 1
ATOM 793 C CA . ALA A 1 98 ? -19.847 -1.278 -8.647 1.00 63.75 98 ALA A CA 1
ATOM 794 C C . ALA A 1 98 ? -18.927 -0.487 -9.608 1.00 63.75 98 ALA A C 1
ATOM 796 O O . ALA A 1 98 ? -18.020 -1.055 -10.216 1.00 63.75 98 ALA A O 1
ATOM 797 N N . GLU A 1 99 ? -19.121 0.829 -9.721 1.00 63.78 99 GLU A N 1
ATOM 798 C CA . GLU A 1 99 ? -18.325 1.736 -10.556 1.00 63.78 99 GLU A CA 1
ATOM 799 C C . GLU A 1 99 ? -17.114 2.357 -9.828 1.00 63.78 99 GLU A C 1
ATOM 801 O O . GLU A 1 99 ? -16.252 2.965 -10.470 1.00 63.78 99 GLU A O 1
ATOM 806 N N . ARG A 1 100 ? -16.986 2.184 -8.499 1.00 53.09 100 ARG A N 1
ATOM 807 C CA . ARG A 1 100 ? -15.905 2.736 -7.655 1.00 53.09 100 ARG A CA 1
ATOM 808 C C . ARG A 1 100 ? -14.580 2.004 -7.915 1.00 53.09 100 ARG A C 1
ATOM 810 O O . ARG A 1 100 ? -14.104 1.190 -7.131 1.00 53.09 100 ARG A O 1
ATOM 817 N N . GLY A 1 101 ? -13.987 2.294 -9.064 1.00 55.12 101 GLY A N 1
ATOM 818 C CA . GLY A 1 101 ? -12.791 1.639 -9.598 1.00 55.12 101 GLY A CA 1
ATOM 819 C C . GLY A 1 101 ? -12.606 1.863 -11.099 1.00 55.12 101 GLY A C 1
ATOM 820 O O . GLY A 1 101 ? -11.500 1.684 -11.613 1.00 55.12 101 GLY A O 1
ATOM 821 N N . GLN A 1 102 ? -13.649 2.327 -11.793 1.00 55.34 102 GLN A N 1
ATOM 822 C CA . GLN A 1 102 ? -13.584 2.769 -13.182 1.00 55.34 102 GLN A CA 1
ATOM 823 C C . GLN A 1 102 ? -12.939 4.158 -13.252 1.00 55.34 102 GLN A C 1
ATOM 825 O O . GLN A 1 102 ? -13.579 5.196 -13.381 1.00 55.34 102 GLN A O 1
ATOM 830 N N . SER A 1 103 ? -11.622 4.188 -13.093 1.00 59.28 103 SER A N 1
ATOM 831 C CA . SER A 1 103 ? -10.835 5.396 -13.299 1.00 59.28 103 SER A CA 1
ATOM 832 C C . SER A 1 103 ? -10.699 5.670 -14.802 1.00 59.28 103 SER A C 1
ATOM 834 O O . SER A 1 103 ? -10.083 4.877 -15.509 1.00 59.28 103 SER A O 1
ATOM 836 N N . SER A 1 104 ? -11.157 6.837 -15.266 1.00 61.69 104 SER A N 1
ATOM 837 C CA . SER A 1 104 ? -10.870 7.373 -16.612 1.00 61.69 104 SER A CA 1
ATOM 838 C C . SER A 1 104 ? -9.407 7.805 -16.804 1.00 61.69 104 SER A C 1
ATOM 840 O O . SER A 1 104 ? -8.999 8.203 -17.894 1.00 61.69 104 SER A O 1
ATOM 842 N N . ARG A 1 105 ? -8.590 7.743 -15.743 1.00 58.06 105 ARG A N 1
ATOM 843 C CA . ARG A 1 105 ? -7.162 8.064 -15.788 1.00 58.06 105 ARG A CA 1
ATOM 844 C C . ARG A 1 105 ? -6.437 7.090 -16.718 1.00 58.06 105 ARG A C 1
ATOM 846 O O . ARG A 1 105 ? -6.552 5.877 -16.551 1.00 58.06 105 ARG A O 1
ATOM 853 N N . ALA A 1 106 ? -5.650 7.633 -17.648 1.00 47.56 106 ALA A N 1
ATOM 854 C CA . ALA A 1 106 ? -4.847 6.851 -18.582 1.00 47.56 106 ALA A CA 1
ATOM 855 C C . ALA A 1 106 ? -3.985 5.824 -17.833 1.00 47.56 106 ALA A C 1
ATOM 857 O O . ALA A 1 106 ? -3.240 6.167 -16.908 1.00 47.56 106 ALA A O 1
ATOM 858 N N . GLN A 1 107 ? -4.100 4.557 -18.223 1.00 51.66 107 GLN A N 1
ATOM 859 C CA . GLN A 1 107 ? -3.297 3.499 -17.635 1.00 51.66 107 GLN A CA 1
ATOM 860 C C . GLN A 1 107 ? -1.840 3.694 -18.074 1.00 51.66 107 GLN A C 1
ATOM 862 O O . GLN A 1 107 ? -1.536 3.661 -19.264 1.00 51.66 107 GLN A O 1
ATOM 867 N N . ILE A 1 108 ? -0.923 3.885 -17.121 1.00 50.56 108 ILE A N 1
ATOM 868 C CA . ILE A 1 108 ? 0.521 3.914 -17.394 1.00 50.56 108 ILE A CA 1
ATOM 869 C C . ILE A 1 108 ? 0.999 2.462 -17.544 1.00 50.56 108 ILE A C 1
ATOM 871 O O . ILE A 1 108 ? 1.772 1.957 -16.736 1.00 50.56 108 ILE A O 1
ATOM 875 N N . PHE A 1 109 ? 0.495 1.742 -18.544 1.00 50.09 109 PHE A N 1
ATOM 876 C CA . PHE A 1 109 ? 1.136 0.508 -18.974 1.00 50.09 109 PHE A CA 1
ATOM 877 C C . PHE A 1 109 ? 2.187 0.896 -19.998 1.00 50.09 109 PHE A C 1
ATOM 879 O O . PHE A 1 109 ? 1.876 1.222 -21.141 1.00 50.09 109 PHE A O 1
ATOM 886 N N . ILE A 1 110 ? 3.451 0.880 -19.583 1.00 57.78 110 ILE A N 1
ATOM 887 C CA . ILE A 1 110 ? 4.534 0.847 -20.556 1.00 57.78 110 ILE A CA 1
ATOM 888 C C . ILE A 1 110 ? 4.450 -0.542 -21.192 1.00 57.78 110 ILE A C 1
ATOM 890 O O . ILE A 1 110 ? 4.773 -1.543 -20.554 1.00 57.78 110 ILE A O 1
ATOM 894 N N . THR A 1 111 ? 3.909 -0.621 -22.406 1.00 63.84 111 THR A N 1
ATOM 895 C CA . THR A 1 111 ? 3.818 -1.892 -23.125 1.00 63.84 111 THR A CA 1
ATOM 896 C C . THR A 1 111 ? 5.232 -2.370 -23.467 1.00 63.84 111 THR A C 1
ATOM 898 O O . THR A 1 111 ? 6.087 -1.532 -23.762 1.00 63.84 111 THR A O 1
ATOM 901 N N . PRO A 1 112 ? 5.507 -3.687 -23.464 1.00 65.44 112 PRO A N 1
ATOM 902 C CA . PRO A 1 112 ? 6.816 -4.217 -23.864 1.00 65.44 112 PRO A CA 1
ATOM 903 C C . PRO A 1 112 ? 7.274 -3.651 -25.217 1.00 65.44 112 PRO A C 1
ATOM 905 O O . PRO A 1 112 ? 8.384 -3.147 -25.339 1.00 65.44 112 PRO A O 1
ATOM 908 N N . SER A 1 113 ? 6.333 -3.544 -26.162 1.00 68.50 113 SER A N 1
ATOM 909 C CA . SER A 1 113 ? 6.521 -2.903 -27.468 1.00 68.50 113 SER A CA 1
ATOM 910 C C . SER A 1 113 ? 6.986 -1.438 -27.398 1.00 68.50 113 SER A C 1
ATOM 912 O O . SER A 1 113 ? 7.803 -1.012 -28.210 1.00 68.50 113 SER A O 1
ATOM 914 N N . ALA A 1 114 ? 6.498 -0.642 -26.442 1.00 68.94 114 ALA A N 1
ATOM 915 C CA . ALA A 1 114 ? 6.929 0.747 -26.272 1.00 68.94 114 ALA A CA 1
ATOM 916 C C . ALA A 1 114 ? 8.329 0.865 -25.643 1.00 68.94 114 ALA A C 1
ATOM 918 O O . ALA A 1 114 ? 9.013 1.865 -25.865 1.00 68.94 114 ALA A O 1
ATOM 919 N N . ILE A 1 115 ? 8.755 -0.134 -24.864 1.00 69.25 115 ILE A N 1
ATOM 920 C CA . ILE A 1 115 ? 10.120 -0.221 -24.325 1.00 69.25 115 ILE A CA 1
ATOM 921 C C . ILE A 1 115 ? 11.079 -0.613 -25.446 1.00 69.25 115 ILE A C 1
ATOM 923 O O . ILE A 1 115 ? 12.083 0.067 -25.637 1.00 69.25 115 ILE A O 1
ATOM 927 N N . ASP A 1 116 ? 10.727 -1.637 -26.226 1.00 72.69 116 ASP A N 1
ATOM 928 C CA . ASP A 1 116 ? 11.519 -2.105 -27.366 1.00 72.69 116 ASP A CA 1
ATOM 929 C C . ASP A 1 116 ? 11.794 -0.975 -28.369 1.00 72.69 116 ASP A C 1
ATOM 931 O O . ASP A 1 116 ? 12.948 -0.720 -28.703 1.00 72.69 116 ASP A O 1
ATOM 935 N N . LYS A 1 117 ? 10.769 -0.191 -28.737 1.00 78.25 117 LYS A N 1
ATOM 936 C CA . LYS A 1 117 ? 10.928 0.971 -29.633 1.00 78.25 117 LYS A CA 1
ATOM 937 C C . LYS A 1 117 ? 11.892 2.035 -29.097 1.00 78.25 117 LYS A C 1
ATOM 939 O O . LYS A 1 117 ? 12.582 2.688 -29.872 1.00 78.25 117 LYS A O 1
ATOM 944 N N . LYS A 1 118 ? 11.939 2.239 -27.776 1.00 74.94 118 LYS A N 1
ATOM 945 C CA . LYS A 1 118 ? 12.879 3.190 -27.157 1.00 74.94 118 LYS A CA 1
ATOM 946 C C . LYS A 1 118 ? 14.307 2.653 -27.150 1.00 74.94 118 LYS A C 1
ATOM 948 O O . LYS A 1 118 ? 15.230 3.434 -27.346 1.00 74.94 118 LYS A O 1
ATOM 953 N N . ILE A 1 119 ? 14.487 1.349 -26.932 1.00 75.81 119 ILE A N 1
ATOM 954 C CA . ILE A 1 119 ? 15.801 0.694 -27.000 1.00 75.81 119 ILE A CA 1
ATOM 955 C C . ILE A 1 119 ? 16.363 0.814 -28.417 1.00 75.81 119 ILE A C 1
ATOM 957 O O . ILE A 1 119 ? 17.503 1.242 -28.582 1.00 75.81 119 ILE A O 1
ATOM 961 N N . GLU A 1 120 ? 15.549 0.501 -29.427 1.00 79.12 120 GLU A N 1
ATOM 962 C CA . GLU A 1 120 ? 15.935 0.613 -30.836 1.00 79.12 120 GLU A CA 1
ATOM 963 C C . GLU A 1 120 ? 16.325 2.050 -31.201 1.00 79.12 120 GLU A C 1
ATOM 965 O O . GLU A 1 120 ? 17.398 2.260 -31.758 1.00 79.12 120 GLU A O 1
ATOM 970 N N . ALA A 1 121 ? 15.537 3.050 -30.789 1.00 80.44 121 ALA A N 1
ATOM 971 C CA . ALA A 1 121 ? 15.845 4.458 -31.051 1.00 80.44 121 ALA A CA 1
ATOM 972 C C . ALA A 1 121 ? 17.162 4.933 -30.403 1.00 80.44 121 ALA A C 1
ATOM 974 O O . ALA A 1 121 ? 17.884 5.736 -30.992 1.00 80.44 121 ALA A O 1
ATOM 975 N N . ILE A 1 122 ? 17.493 4.445 -29.201 1.00 77.94 122 ILE A N 1
ATOM 976 C CA . ILE A 1 122 ? 18.752 4.785 -28.514 1.00 77.94 122 ILE A CA 1
ATOM 977 C C . ILE A 1 122 ? 19.947 4.154 -29.231 1.00 77.94 122 ILE A C 1
ATOM 979 O O . ILE A 1 122 ? 20.968 4.814 -29.419 1.00 77.94 122 ILE A O 1
ATOM 983 N N . ILE A 1 123 ? 19.821 2.891 -29.643 1.00 80.69 123 ILE A N 1
ATOM 984 C CA . ILE A 1 123 ? 20.873 2.198 -30.393 1.00 80.69 123 ILE A CA 1
ATOM 985 C C . ILE A 1 123 ? 21.079 2.900 -31.740 1.00 80.69 123 ILE A C 1
ATOM 987 O O . ILE A 1 123 ? 22.211 3.228 -32.090 1.00 80.69 123 ILE A O 1
ATOM 991 N N . ASP A 1 124 ? 20.002 3.225 -32.453 1.00 78.81 124 ASP A N 1
ATOM 992 C CA . ASP A 1 124 ? 20.074 3.919 -33.742 1.00 78.81 124 ASP A CA 1
ATOM 993 C C . ASP A 1 124 ? 20.741 5.301 -33.631 1.00 78.81 124 ASP A C 1
ATOM 995 O O . ASP A 1 124 ? 21.546 5.662 -34.494 1.00 78.81 124 ASP A O 1
ATOM 999 N N . HIS A 1 125 ? 20.500 6.037 -32.540 1.00 78.81 125 HIS A N 1
ATOM 1000 C CA . HIS A 1 125 ? 21.189 7.300 -32.259 1.00 78.81 125 HIS A CA 1
ATOM 1001 C C . HIS A 1 125 ? 22.705 7.109 -32.101 1.00 78.81 125 HIS A C 1
ATOM 1003 O O . HIS A 1 125 ? 23.480 7.781 -32.783 1.00 78.81 125 HIS A O 1
ATOM 1009 N N . GLN A 1 126 ? 23.139 6.144 -31.280 1.00 73.38 126 GLN A N 1
ATOM 1010 C CA . GLN A 1 126 ? 24.564 5.871 -31.037 1.00 73.38 126 GLN A CA 1
ATOM 1011 C C . GLN A 1 126 ? 25.313 5.444 -32.309 1.00 73.38 126 GLN A C 1
ATOM 1013 O O . GLN A 1 126 ? 26.470 5.812 -32.513 1.00 73.38 126 GLN A O 1
ATOM 1018 N N . TRP A 1 127 ? 24.650 4.701 -33.199 1.00 68.50 127 TRP A N 1
ATOM 1019 C CA . TRP A 1 127 ? 25.228 4.297 -34.484 1.00 68.50 127 TRP A CA 1
ATOM 1020 C C . TRP A 1 127 ? 25.334 5.443 -35.491 1.00 68.50 127 TRP A C 1
ATOM 1022 O O . TRP A 1 127 ? 26.237 5.435 -36.333 1.00 68.50 127 TRP A O 1
ATOM 1032 N N . SER A 1 128 ? 24.427 6.419 -35.422 1.00 68.00 128 SER A N 1
ATOM 1033 C CA . SER A 1 128 ? 24.490 7.610 -36.270 1.00 68.00 128 SER A CA 1
ATOM 1034 C C . SER A 1 128 ? 25.667 8.512 -35.880 1.00 68.00 128 SER A C 1
ATOM 1036 O O . SER A 1 128 ? 26.423 8.931 -36.753 1.00 68.00 128 SER A O 1
ATOM 1038 N N . GLU A 1 129 ? 25.914 8.696 -34.581 1.00 64.62 129 GLU A N 1
ATOM 1039 C CA . GLU A 1 129 ? 27.034 9.489 -34.057 1.00 64.62 129 GLU A CA 1
ATOM 1040 C C . GLU A 1 129 ? 28.395 8.835 -34.349 1.00 64.62 129 GLU A C 1
ATOM 1042 O O . GLU A 1 129 ? 29.335 9.510 -34.771 1.00 64.62 129 GLU A O 1
ATOM 1047 N N . ALA A 1 130 ? 28.492 7.506 -34.222 1.00 62.25 130 ALA A N 1
ATOM 1048 C CA . ALA A 1 130 ? 29.722 6.767 -34.513 1.00 62.25 130 ALA A CA 1
ATOM 1049 C C . ALA A 1 130 ? 30.129 6.811 -36.001 1.00 62.25 130 ALA A C 1
ATOM 1051 O O . ALA A 1 130 ? 31.317 6.764 -36.315 1.00 62.25 130 ALA A O 1
ATOM 1052 N N . LYS A 1 131 ? 29.166 6.926 -36.929 1.00 58.19 131 LYS A N 1
ATOM 1053 C CA . LYS A 1 131 ? 29.450 7.102 -38.366 1.00 58.19 131 LYS A CA 1
ATOM 1054 C C . LYS A 1 131 ? 29.943 8.506 -38.708 1.00 58.19 131 LYS A C 1
ATOM 1056 O O . LYS A 1 131 ? 30.749 8.643 -39.621 1.00 58.19 131 LYS A O 1
ATOM 1061 N N . VAL A 1 132 ? 29.470 9.529 -37.996 1.00 57.97 132 VAL A N 1
ATOM 1062 C CA . VAL A 1 132 ? 29.869 10.927 -38.225 1.00 57.97 132 VAL A CA 1
ATOM 1063 C C . VAL A 1 132 ? 31.310 11.172 -37.759 1.00 57.97 132 VAL A C 1
ATOM 1065 O O . VAL A 1 132 ? 32.044 11.894 -38.423 1.00 57.97 132 VAL A O 1
ATOM 1068 N N . GLY A 1 133 ? 31.753 10.510 -36.684 1.00 53.91 133 GLY A N 1
ATOM 1069 C CA . GLY A 1 133 ? 33.130 10.616 -36.179 1.00 53.91 133 GLY A CA 1
ATOM 1070 C C . GLY A 1 133 ? 34.197 9.835 -36.961 1.00 53.91 133 GLY A C 1
ATOM 1071 O O . GLY A 1 133 ? 35.378 10.042 -36.723 1.00 53.91 133 GLY A O 1
ATOM 1072 N N . ALA A 1 134 ? 33.814 8.946 -37.883 1.00 51.72 134 ALA A N 1
ATOM 1073 C CA . ALA A 1 134 ? 34.747 8.121 -38.665 1.00 51.72 134 ALA A CA 1
ATOM 1074 C C . ALA A 1 134 ? 35.099 8.713 -40.048 1.00 51.72 134 ALA A C 1
ATOM 1076 O O . ALA A 1 134 ? 35.799 8.071 -40.827 1.00 51.72 134 ALA A O 1
ATOM 1077 N N . ILE A 1 135 ? 34.575 9.902 -40.373 1.00 51.16 135 ILE A N 1
ATOM 1078 C CA . ILE A 1 135 ? 34.765 10.598 -41.662 1.00 51.16 135 ILE A CA 1
ATOM 1079 C C . ILE A 1 135 ? 35.702 11.825 -41.511 1.00 51.16 135 ILE A C 1
ATOM 1081 O O . ILE A 1 135 ? 35.934 12.546 -42.478 1.00 51.16 135 ILE A O 1
ATOM 1085 N N . GLN A 1 136 ? 36.276 12.054 -40.322 1.00 42.06 136 GLN A N 1
ATOM 1086 C CA . GLN A 1 136 ? 37.323 13.060 -40.082 1.00 42.06 136 GLN A CA 1
ATOM 1087 C C . GLN A 1 136 ? 38.717 12.440 -40.031 1.00 42.06 136 GLN A C 1
ATOM 1089 O O . GLN A 1 136 ? 38.852 11.348 -39.436 1.00 42.06 136 GLN A O 1
#

Sequence (136 aa):
MAKAREEQVDMARSYLDKAARKMKQFADRKRHPVNNRIGDKVMVKLNPRQFKSLRGVNQSLIQRYEGPFKITGKVGKVSFKLDMPHHLKINPVDKDDAERGQSSRAQIFITPSAIDKKIEAIIDHQWSEAKVGAIQ

Radius of gyration: 26.19 Å; chains: 1; bounding box: 60×35×63 Å

InterPro domains:
  IPR056924 Tf2-1-like, SH3-like domain [PF24626] (39-93)

pLDDT: mean 77.35, std 13.44, range [42.06, 94.31]

Organism: Nicotiana attenuata (NCBI:txid49451)

Foldseek 3Di:
DVVVLVVQLVVLVVVVVVVVVVVVCVVCVPPDQPPDDQFFFDWDADDLVLQPVSPPPDPVPDDRTDGRWGFHAAPDSPDTDTPDDPSPPSDDDPDDPVCVPVDPPDDPDCDPVNVSVVSVVVSVVVVVVVVVVVVD